Protein AF-Q309B1-2-F1 (afdb_monomer_lite)

Sequence (140 aa):
MQFGELLAAVRKAQANVMLFLEEKEQAALSQANGIKAHLEYRSAEMEKSKQELETMAAISNTVQFLEMCMTSRSTRTQHTSISGCRRRTARSPTPRPGSIPTRTSPAGSCTGGRCCPSRVCTCTGTILRWRSSGQAPMLA

Structure (mmCIF, N/CA/C/O backbone):
data_AF-Q309B1-2-F1
#
_entry.id   AF-Q309B1-2-F1
#
loop_
_atom_site.group_PDB
_atom_site.id
_atom_site.type_symbol
_atom_site.label_atom_id
_atom_site.label_alt_id
_atom_site.label_comp_id
_atom_site.label_asym_id
_atom_site.label_entity_id
_atom_site.label_seq_id
_atom_site.pdbx_PDB_ins_code
_atom_site.Cartn_x
_atom_site.Cartn_y
_atom_site.Cartn_z
_atom_site.occupancy
_atom_site.B_iso_or_equiv
_atom_site.auth_seq_id
_atom_site.auth_comp_id
_atom_site.auth_asym_id
_atom_site.auth_atom_id
_atom_site.pdbx_PDB_model_num
ATOM 1 N N . MET A 1 1 ? -34.465 -0.370 41.092 1.00 64.19 1 MET A N 1
ATOM 2 C CA . MET A 1 1 ? -33.046 -0.150 40.723 1.00 64.19 1 MET A CA 1
ATOM 3 C C . MET A 1 1 ? -32.793 -0.023 39.205 1.00 64.19 1 MET A C 1
ATOM 5 O O . MET A 1 1 ? -31.644 -0.002 38.796 1.00 64.19 1 MET A O 1
ATOM 9 N N . GLN A 1 2 ? -33.811 0.159 38.351 1.00 85.62 2 GLN A N 1
ATOM 10 C CA . GLN A 1 2 ? -33.655 0.054 36.883 1.00 85.62 2 GLN A CA 1
ATOM 11 C C . GLN A 1 2 ? -32.860 1.191 36.210 1.00 85.62 2 GLN A C 1
ATOM 13 O O . GLN A 1 2 ? -32.199 0.967 35.201 1.00 85.62 2 GLN A O 1
ATOM 18 N N . PHE A 1 3 ? -32.876 2.413 36.755 1.00 92.94 3 PHE A N 1
ATOM 19 C CA . PHE A 1 3 ? -32.168 3.542 36.133 1.00 92.94 3 PHE A CA 1
ATOM 20 C C . PHE A 1 3 ? -30.643 3.342 36.091 1.00 92.94 3 PHE A C 1
ATOM 22 O O . PHE A 1 3 ? -29.994 3.749 35.131 1.00 92.94 3 PHE A O 1
ATOM 29 N N . GLY A 1 4 ? -30.071 2.671 37.101 1.00 94.25 4 GLY A N 1
ATOM 30 C CA . GLY A 1 4 ? -28.638 2.363 37.137 1.00 94.25 4 GLY A CA 1
ATOM 31 C C . GLY A 1 4 ? -28.212 1.417 36.012 1.00 94.25 4 GLY A C 1
ATOM 32 O O . GLY A 1 4 ? -27.199 1.657 35.358 1.00 94.25 4 GLY A O 1
ATOM 33 N N . GLU A 1 5 ? -29.020 0.391 35.735 1.00 93.81 5 GLU A N 1
ATOM 34 C CA . GLU A 1 5 ? -28.799 -0.553 34.632 1.00 93.81 5 GLU A CA 1
ATOM 35 C C . GLU A 1 5 ? -28.921 0.138 33.271 1.00 93.81 5 GLU A C 1
ATOM 37 O O . GLU A 1 5 ? -28.067 -0.051 32.404 1.00 93.81 5 GLU A O 1
ATOM 42 N N . LEU A 1 6 ? -29.933 0.998 33.103 1.00 95.25 6 LEU A N 1
ATOM 43 C CA . LEU A 1 6 ? -30.108 1.791 31.887 1.00 95.25 6 LEU A CA 1
ATOM 44 C C . LEU A 1 6 ? -28.906 2.712 31.642 1.00 95.25 6 LEU A C 1
ATOM 46 O O . LEU A 1 6 ? -28.369 2.742 30.536 1.00 95.25 6 LEU A O 1
ATOM 50 N N . LEU A 1 7 ? -28.441 3.427 32.670 1.00 96.38 7 LEU A N 1
ATOM 51 C CA . LEU A 1 7 ? -27.279 4.309 32.560 1.00 96.38 7 LEU A CA 1
ATOM 52 C C . LEU A 1 7 ? -26.004 3.527 32.205 1.00 96.38 7 LEU A C 1
ATOM 54 O O . LEU A 1 7 ? -25.216 3.977 31.370 1.00 96.38 7 LEU A O 1
ATOM 58 N N . ALA A 1 8 ? -25.811 2.344 32.796 1.00 96.31 8 ALA A N 1
ATOM 59 C CA . ALA A 1 8 ? -24.701 1.458 32.457 1.00 96.31 8 ALA A CA 1
ATOM 60 C C . ALA A 1 8 ? -24.786 0.964 31.002 1.00 96.31 8 ALA A C 1
ATOM 62 O O . ALA A 1 8 ? -23.778 0.973 30.291 1.00 96.31 8 ALA A O 1
ATOM 6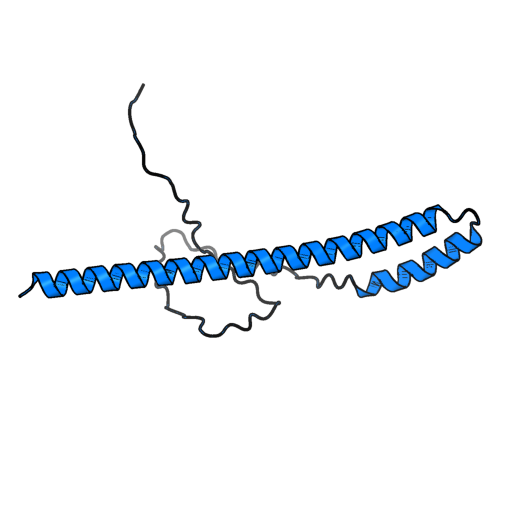3 N N . ALA A 1 9 ? -25.981 0.597 30.530 1.00 96.88 9 ALA A N 1
ATOM 64 C CA . ALA A 1 9 ? -26.210 0.177 29.150 1.00 96.88 9 ALA A CA 1
ATOM 65 C C . ALA A 1 9 ? -25.943 1.310 28.146 1.00 96.88 9 ALA A C 1
ATOM 67 O O . ALA A 1 9 ? -25.287 1.075 27.132 1.00 96.88 9 ALA A O 1
ATOM 68 N N . VAL A 1 10 ? -26.371 2.542 28.446 1.00 97.62 10 VAL A N 1
ATOM 69 C CA . VAL A 1 10 ? -26.099 3.725 27.610 1.00 97.62 10 VAL A CA 1
ATOM 70 C C . VAL A 1 10 ? -24.600 4.016 27.542 1.00 97.62 10 VAL A C 1
ATOM 72 O O . VAL A 1 10 ? -24.072 4.196 26.448 1.00 97.62 10 VAL A O 1
ATOM 75 N N . ARG A 1 11 ? -23.887 3.989 28.676 1.00 97.94 11 ARG A N 1
ATOM 76 C CA . ARG A 1 11 ? -22.423 4.177 28.700 1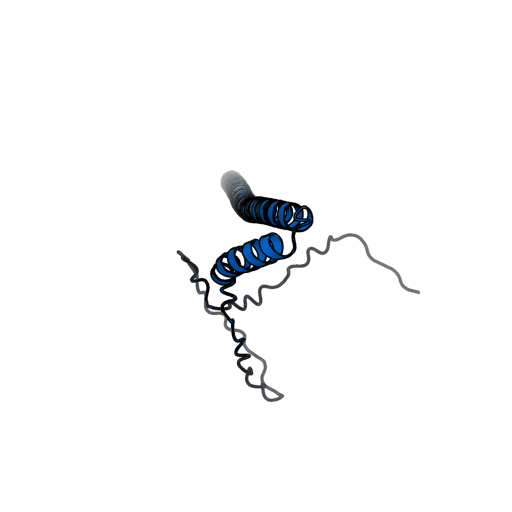.00 97.94 11 ARG A CA 1
ATOM 77 C C . ARG A 1 11 ? -21.695 3.099 27.901 1.00 97.94 11 ARG A C 1
ATOM 79 O O . ARG A 1 11 ? -20.777 3.410 27.147 1.00 97.94 11 ARG A O 1
ATOM 86 N N . LYS A 1 12 ? -22.129 1.841 28.020 1.00 97.94 12 LYS A N 1
ATOM 87 C CA . LYS A 1 12 ? -21.589 0.730 27.226 1.00 97.94 12 LYS A CA 1
ATOM 88 C C . LYS A 1 12 ? -21.858 0.925 25.732 1.00 97.94 12 LYS A C 1
ATOM 90 O O . LYS A 1 12 ? -20.954 0.737 24.926 1.00 97.94 12 LYS A O 1
ATOM 95 N N . ALA A 1 13 ? -23.072 1.324 25.356 1.00 98.12 13 ALA A N 1
ATOM 96 C CA . ALA A 1 13 ? -23.418 1.605 23.965 1.00 98.12 13 ALA A CA 1
ATOM 97 C C . ALA A 1 13 ? -22.587 2.768 23.398 1.00 98.12 13 ALA A C 1
ATOM 99 O O . ALA A 1 13 ? -22.066 2.657 22.292 1.00 98.12 13 ALA A O 1
ATOM 100 N N . GLN A 1 14 ? -22.400 3.839 24.174 1.00 98.19 14 GLN A N 1
ATOM 101 C CA . GLN A 1 14 ? -21.551 4.971 23.804 1.00 98.19 14 GLN A CA 1
ATOM 102 C C . GLN A 1 14 ? -20.097 4.536 23.574 1.00 98.19 14 GLN A C 1
ATOM 104 O O . GLN A 1 14 ? -19.522 4.874 22.542 1.00 98.19 14 GLN A O 1
ATOM 109 N N . ALA A 1 15 ? -19.526 3.749 24.492 1.00 98.38 15 ALA A N 1
ATOM 110 C CA . ALA A 1 15 ? -18.173 3.213 24.347 1.00 98.38 15 ALA A CA 1
ATOM 111 C C . ALA A 1 15 ? -18.034 2.339 23.089 1.00 98.38 15 ALA A C 1
ATOM 113 O O . ALA A 1 15 ? -17.077 2.490 22.337 1.00 98.38 15 ALA A O 1
ATOM 114 N N . ASN A 1 16 ? -19.021 1.483 22.808 1.00 98.19 16 ASN A N 1
ATOM 115 C CA . ASN A 1 16 ? -19.021 0.641 21.609 1.00 98.19 16 ASN A CA 1
ATOM 116 C C . ASN A 1 16 ? -19.081 1.462 20.310 1.00 98.19 16 ASN A C 1
ATOM 118 O O . ASN A 1 16 ? -18.418 1.113 19.337 1.00 98.19 16 ASN A O 1
ATOM 122 N N . VAL A 1 17 ? -19.876 2.538 20.277 1.00 98.19 17 VAL A N 1
ATOM 123 C CA . VAL A 1 17 ? -19.952 3.434 19.110 1.00 98.19 17 VAL A CA 1
ATOM 124 C C . VAL A 1 17 ? -18.625 4.155 18.899 1.00 98.19 17 VAL A C 1
ATOM 126 O O . VAL A 1 17 ? -18.164 4.240 17.765 1.00 98.19 17 VAL A O 1
ATOM 129 N N . MET A 1 18 ? -18.002 4.636 19.975 1.00 98.19 18 MET A N 1
ATOM 130 C CA . MET A 1 18 ? -16.709 5.313 19.905 1.00 98.19 18 MET A CA 1
ATOM 131 C C . MET A 1 18 ? -15.622 4.381 19.357 1.00 98.19 18 MET A C 1
ATOM 133 O O . MET A 1 18 ? -14.987 4.726 18.366 1.00 98.19 18 MET A O 1
ATOM 137 N N . LEU A 1 19 ? -15.518 3.159 19.890 1.00 98.19 19 LEU A N 1
ATOM 138 C CA . LEU A 1 19 ? -14.590 2.141 19.381 1.00 98.19 19 LEU A CA 1
ATOM 139 C C . LEU A 1 19 ? -14.847 1.802 17.905 1.00 98.19 19 LEU A C 1
ATOM 141 O O . LEU A 1 19 ? -13.912 1.727 17.114 1.00 98.19 19 LEU A O 1
ATOM 145 N N . PHE A 1 20 ? -16.112 1.647 17.498 1.00 98.25 20 PHE A N 1
ATOM 146 C CA . PHE A 1 20 ? -16.448 1.393 16.094 1.00 98.25 20 PHE A CA 1
ATOM 147 C C . PHE A 1 20 ? -15.990 2.534 15.175 1.00 98.25 20 PHE A C 1
ATOM 149 O O . PHE A 1 20 ? -15.495 2.277 14.078 1.00 98.25 20 PHE A O 1
ATOM 156 N N . LEU A 1 21 ? -16.165 3.791 15.591 1.00 98.38 21 LEU A N 1
ATOM 157 C CA . LEU A 1 21 ? -15.734 4.944 14.802 1.00 98.38 21 LEU A CA 1
ATOM 158 C C . LEU A 1 21 ? -14.207 5.022 14.705 1.00 98.38 21 LEU A C 1
ATOM 160 O O . LEU A 1 21 ? -13.704 5.220 13.601 1.00 98.38 21 LEU A O 1
ATOM 164 N N . GLU A 1 22 ? -13.489 4.782 15.803 1.00 98.31 22 GLU A N 1
ATOM 165 C CA . GLU A 1 22 ? -12.020 4.725 15.829 1.00 98.31 22 GLU A CA 1
ATOM 166 C C . GLU A 1 22 ? -11.480 3.630 14.893 1.00 98.31 22 GLU A C 1
ATOM 168 O O . GLU A 1 22 ? -10.577 3.873 14.091 1.00 98.31 22 GLU A O 1
ATOM 173 N N . GLU A 1 23 ? -12.079 2.434 14.905 1.00 98.06 23 GLU A N 1
ATOM 174 C CA . GLU A 1 23 ? -11.712 1.350 13.985 1.00 98.06 23 GLU A CA 1
ATOM 175 C C . GLU A 1 23 ? -11.943 1.732 12.514 1.00 98.06 23 GLU A C 1
ATOM 177 O O . GLU A 1 23 ? -11.135 1.402 11.637 1.00 98.06 23 GLU A O 1
ATOM 182 N N . LYS A 1 24 ? -13.051 2.425 12.217 1.00 97.94 24 LYS A N 1
ATOM 183 C CA . LYS A 1 24 ? -13.365 2.884 10.856 1.00 97.94 24 LYS A CA 1
ATOM 184 C C . LYS A 1 24 ? -12.434 3.993 10.394 1.00 97.94 24 LYS A C 1
ATOM 186 O O . LYS A 1 24 ? -11.998 3.953 9.242 1.00 97.94 24 LYS A O 1
ATOM 191 N N . GLU A 1 25 ? -12.119 4.938 11.268 1.00 98.06 25 GLU A N 1
ATOM 192 C CA . GLU A 1 25 ? -11.141 5.988 11.005 1.00 98.06 25 GLU A CA 1
ATOM 193 C C . GLU A 1 25 ? -9.769 5.378 10.722 1.00 98.06 25 GLU A C 1
ATOM 195 O O . GLU A 1 25 ? -9.179 5.651 9.676 1.00 98.06 25 GLU A O 1
ATOM 200 N N . GLN A 1 26 ? -9.304 4.465 11.574 1.00 98.44 26 GLN A N 1
ATOM 201 C CA . GLN A 1 26 ? -8.005 3.823 11.406 1.00 98.44 26 GLN A CA 1
ATOM 202 C C . GLN A 1 26 ? -7.920 3.016 10.103 1.00 98.44 26 GLN A C 1
ATOM 204 O O . GLN A 1 26 ? -6.902 3.059 9.405 1.00 98.44 26 GLN A O 1
ATOM 209 N N . ALA A 1 27 ? -8.992 2.312 9.728 1.00 97.81 27 ALA A N 1
ATOM 210 C CA . ALA A 1 27 ? -9.063 1.610 8.449 1.00 97.81 27 ALA A CA 1
ATOM 211 C C . ALA A 1 27 ? -9.007 2.580 7.254 1.00 97.81 27 ALA A C 1
ATOM 213 O O . ALA A 1 27 ? -8.286 2.319 6.286 1.00 97.81 27 ALA A O 1
ATOM 214 N N . ALA A 1 28 ? -9.723 3.707 7.325 1.00 97.62 28 ALA A N 1
ATOM 215 C CA . ALA A 1 28 ? -9.710 4.733 6.284 1.00 97.62 28 ALA A CA 1
ATOM 216 C C . ALA A 1 28 ? -8.334 5.410 6.160 1.00 97.62 28 ALA A C 1
ATOM 218 O O . ALA A 1 28 ? -7.829 5.570 5.047 1.00 97.62 28 ALA A O 1
ATOM 219 N N . LEU A 1 29 ? -7.688 5.735 7.283 1.00 98.62 29 LEU A N 1
ATOM 220 C CA . LEU A 1 29 ? -6.332 6.288 7.320 1.00 98.62 29 LEU A CA 1
ATOM 221 C C . LEU A 1 29 ? -5.309 5.308 6.745 1.00 98.62 29 LEU A C 1
ATOM 223 O O . LEU A 1 29 ? -4.474 5.691 5.926 1.00 98.62 29 LEU A O 1
ATOM 227 N N . SER A 1 30 ? -5.391 4.029 7.118 1.00 98.00 30 SER A N 1
ATOM 228 C CA . SER A 1 30 ? -4.520 2.985 6.571 1.00 98.00 30 SER A CA 1
ATOM 229 C C . SER A 1 30 ? -4.677 2.861 5.052 1.00 98.00 30 SER A C 1
ATOM 231 O O . SER A 1 30 ? -3.680 2.826 4.326 1.00 98.00 30 SER A O 1
ATOM 233 N N . GLN A 1 31 ? -5.917 2.883 4.554 1.00 97.88 31 GLN A N 1
ATOM 234 C CA . GLN A 1 31 ? -6.196 2.862 3.120 1.00 97.88 31 GLN A CA 1
ATOM 235 C C . GLN A 1 31 ? -5.629 4.100 2.410 1.00 97.88 31 GLN A C 1
ATOM 237 O O . GLN A 1 31 ? -4.966 3.963 1.379 1.00 97.88 31 GLN A O 1
ATOM 242 N N . ALA A 1 32 ? -5.853 5.295 2.963 1.00 98.31 32 ALA A N 1
ATOM 243 C CA . ALA A 1 32 ? -5.345 6.548 2.411 1.00 98.31 32 ALA A CA 1
ATOM 244 C C . ALA A 1 32 ? -3.809 6.567 2.361 1.00 98.31 32 ALA A C 1
ATOM 246 O O . ALA A 1 32 ? -3.235 6.929 1.333 1.00 98.31 32 ALA A O 1
ATOM 247 N N . ASN A 1 33 ? -3.142 6.097 3.418 1.00 98.31 33 ASN A N 1
ATOM 248 C CA . ASN A 1 33 ? -1.685 5.978 3.470 1.00 98.31 33 ASN A CA 1
ATOM 249 C C . ASN A 1 33 ? -1.148 4.987 2.429 1.00 98.31 33 ASN A C 1
ATOM 251 O O . ASN A 1 33 ? -0.148 5.275 1.774 1.00 98.31 33 ASN A O 1
ATOM 255 N N . GLY A 1 34 ? -1.828 3.856 2.219 1.00 97.31 34 GLY A N 1
ATOM 256 C CA . GLY A 1 34 ? -1.467 2.902 1.166 1.00 97.31 34 GLY A CA 1
ATOM 257 C C . GLY A 1 34 ? -1.576 3.500 -0.242 1.00 97.31 34 GLY A C 1
ATOM 258 O O . GLY A 1 34 ? -0.676 3.316 -1.063 1.00 97.31 34 GLY A O 1
ATOM 259 N N . ILE A 1 35 ? -2.643 4.263 -0.514 1.00 97.81 35 ILE A N 1
ATOM 260 C CA . ILE A 1 35 ? -2.813 4.982 -1.788 1.00 97.81 35 ILE A CA 1
ATOM 261 C C . ILE A 1 35 ? -1.721 6.044 -1.951 1.00 97.81 35 ILE A C 1
ATOM 263 O O . ILE A 1 35 ? -1.090 6.105 -3.005 1.00 97.81 35 ILE A O 1
ATOM 267 N N . LYS A 1 36 ? -1.462 6.842 -0.908 1.00 98.31 36 LYS A N 1
ATOM 268 C CA . LYS A 1 36 ? -0.416 7.870 -0.904 1.00 98.31 36 LYS A CA 1
ATOM 269 C C . LYS A 1 36 ? 0.954 7.270 -1.229 1.00 98.31 36 LYS A C 1
ATOM 271 O O . LYS A 1 36 ? 1.587 7.724 -2.175 1.00 98.31 36 LYS A O 1
ATOM 276 N N . ALA A 1 37 ? 1.357 6.209 -0.531 1.00 97.88 37 ALA A N 1
ATOM 277 C CA . ALA A 1 37 ? 2.634 5.537 -0.770 1.00 97.88 37 ALA A CA 1
ATOM 278 C C . ALA A 1 37 ? 2.749 4.995 -2.208 1.00 97.88 37 ALA A C 1
ATOM 280 O O . ALA A 1 37 ? 3.803 5.100 -2.835 1.00 97.88 37 ALA A O 1
ATOM 281 N N . HIS A 1 38 ? 1.657 4.456 -2.771 1.00 97.44 38 HIS A N 1
ATOM 282 C CA . HIS A 1 38 ? 1.643 4.022 -4.170 1.00 97.44 38 HIS A CA 1
ATOM 283 C C . HIS A 1 38 ? 1.842 5.191 -5.143 1.00 97.44 38 HIS A C 1
ATOM 285 O O . HIS A 1 38 ? 2.577 5.051 -6.121 1.00 97.44 38 HIS A O 1
ATOM 291 N N . LEU A 1 39 ? 1.199 6.334 -4.888 1.00 98.19 39 LEU A N 1
ATOM 292 C CA . LEU A 1 39 ? 1.334 7.532 -5.717 1.00 98.19 39 LEU A CA 1
ATOM 293 C C . LEU A 1 39 ? 2.731 8.150 -5.610 1.00 98.19 39 LEU A C 1
ATOM 295 O O . LEU A 1 39 ? 3.292 8.522 -6.636 1.00 98.19 39 LEU A O 1
ATOM 299 N N . GLU A 1 40 ? 3.320 8.199 -4.416 1.00 98.00 40 GLU A N 1
ATOM 300 C CA . GLU A 1 40 ? 4.698 8.662 -4.206 1.00 98.00 40 GLU A CA 1
ATOM 301 C C . GLU A 1 40 ? 5.700 7.785 -4.970 1.00 98.00 40 GLU A C 1
ATOM 303 O O . GLU A 1 40 ? 6.521 8.303 -5.728 1.00 98.00 40 GLU A O 1
ATOM 308 N N . TYR A 1 41 ? 5.569 6.457 -4.870 1.00 96.94 41 TYR A N 1
ATOM 309 C CA . TYR A 1 41 ? 6.379 5.515 -5.650 1.00 96.94 41 TYR A CA 1
ATOM 310 C 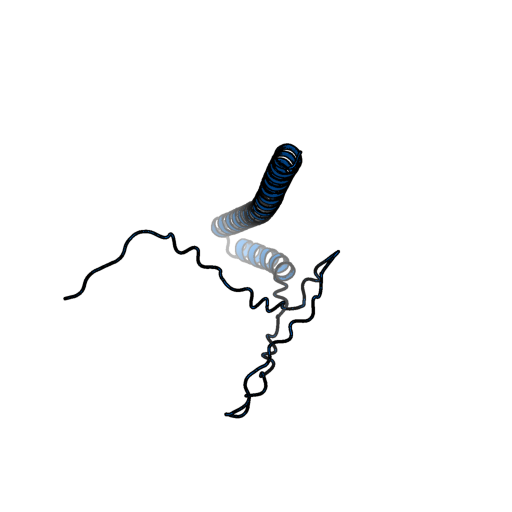C . TYR A 1 41 ? 6.210 5.722 -7.162 1.00 96.94 41 TYR A C 1
ATOM 312 O O . TYR A 1 41 ? 7.191 5.833 -7.898 1.00 96.94 41 TYR A O 1
ATOM 320 N N . ARG A 1 42 ? 4.962 5.820 -7.641 1.00 96.81 42 ARG A N 1
ATOM 321 C CA . ARG A 1 42 ? 4.668 6.065 -9.062 1.00 96.81 42 ARG A CA 1
ATOM 322 C C . ARG A 1 42 ? 5.223 7.403 -9.548 1.00 96.81 42 ARG A C 1
ATOM 324 O O . ARG A 1 42 ? 5.674 7.475 -10.687 1.00 96.81 42 ARG A O 1
ATOM 331 N N . SER A 1 43 ? 5.193 8.434 -8.708 1.00 96.25 43 SER A N 1
ATOM 332 C CA . SER A 1 43 ? 5.750 9.751 -9.015 1.00 96.25 43 SER A CA 1
ATOM 333 C C . SER A 1 43 ? 7.271 9.695 -9.140 1.00 96.25 43 SER A C 1
ATOM 335 O O . SER A 1 43 ? 7.814 10.263 -10.082 1.00 96.25 43 SER A O 1
ATOM 337 N N . ALA A 1 44 ? 7.957 8.981 -8.245 1.00 97.12 44 ALA A N 1
ATOM 338 C CA . ALA A 1 44 ? 9.406 8.796 -8.322 1.00 97.12 44 ALA A CA 1
ATOM 339 C C . ALA A 1 44 ? 9.821 8.030 -9.593 1.00 97.12 44 ALA A C 1
ATOM 341 O O . ALA A 1 44 ? 10.737 8.449 -10.298 1.00 97.12 44 ALA A O 1
ATOM 342 N N . GLU A 1 45 ? 9.100 6.958 -9.939 1.00 95.12 45 GLU A N 1
ATOM 343 C CA . GLU A 1 45 ? 9.327 6.205 -11.184 1.00 95.12 45 GLU A CA 1
ATOM 344 C C . GLU A 1 45 ? 9.086 7.062 -12.438 1.00 95.12 45 GLU A C 1
ATOM 346 O O . GLU A 1 45 ? 9.797 6.941 -13.441 1.00 95.12 45 GLU A O 1
ATOM 351 N N . MET A 1 46 ? 8.084 7.945 -12.389 1.00 95.25 46 MET A N 1
ATOM 352 C CA . MET A 1 46 ? 7.794 8.878 -13.474 1.00 95.25 46 MET A CA 1
ATOM 353 C C . MET A 1 46 ? 8.889 9.935 -13.620 1.00 95.25 46 MET A C 1
ATOM 355 O O . MET A 1 46 ? 9.312 10.195 -14.744 1.00 95.25 46 MET A O 1
ATOM 359 N N . GLU A 1 47 ? 9.383 10.502 -12.517 1.00 96.94 47 GLU A N 1
ATOM 360 C CA . GLU A 1 47 ? 10.475 11.481 -12.555 1.00 96.94 47 GLU A CA 1
ATOM 361 C C . GLU A 1 47 ? 11.768 10.847 -13.079 1.00 96.94 47 GLU A C 1
ATOM 363 O O . GLU A 1 47 ? 12.438 11.431 -13.928 1.00 96.94 47 GLU A O 1
ATOM 368 N N . LYS A 1 48 ? 12.069 9.607 -12.678 1.00 94.81 48 LYS A N 1
ATOM 369 C CA . LYS A 1 48 ? 13.183 8.842 -13.251 1.00 94.81 48 LYS A CA 1
ATOM 370 C C . LYS A 1 48 ? 13.022 8.656 -14.763 1.00 94.81 48 LYS A C 1
ATOM 372 O O . LYS A 1 48 ? 13.942 8.940 -15.522 1.00 94.81 48 LYS A O 1
ATOM 377 N N . SER A 1 49 ? 11.835 8.238 -15.211 1.00 91.06 49 SER A N 1
ATOM 378 C CA . SER A 1 49 ? 11.545 8.076 -16.645 1.00 91.06 49 SER A CA 1
ATOM 379 C C . SER A 1 49 ? 11.677 9.397 -17.411 1.00 91.06 49 SER A C 1
ATOM 381 O O . SER A 1 49 ? 12.140 9.415 -18.547 1.00 91.06 49 SER A O 1
ATOM 383 N N . LYS A 1 50 ? 11.267 10.512 -16.801 1.00 94.38 50 LYS A N 1
ATOM 384 C CA . LYS A 1 50 ? 11.409 11.852 -17.374 1.00 94.38 50 LYS A CA 1
ATOM 385 C C . LYS A 1 50 ? 12.884 12.235 -17.528 1.00 94.38 50 LYS A C 1
ATOM 387 O O . LYS A 1 50 ? 13.263 12.652 -18.615 1.00 94.38 50 LYS A O 1
ATOM 392 N N . GLN A 1 51 ? 13.714 12.022 -16.506 1.00 94.69 51 GLN A N 1
ATOM 393 C CA . GLN A 1 51 ? 15.161 12.279 -16.577 1.00 94.69 51 GLN A CA 1
ATOM 394 C C . GLN A 1 51 ? 15.852 11.431 -17.655 1.00 94.69 51 GLN A C 1
ATOM 396 O O . GLN A 1 51 ? 16.712 11.929 -18.384 1.00 94.69 51 GLN A O 1
ATOM 401 N N . GLU A 1 52 ? 15.459 10.162 -17.803 1.00 89.69 52 GLU A N 1
ATOM 402 C CA . GLU A 1 52 ? 15.941 9.298 -18.888 1.00 89.69 52 GLU A CA 1
ATOM 403 C C . GLU A 1 52 ? 15.571 9.876 -20.266 1.00 89.69 52 GLU A C 1
ATOM 405 O O . GLU A 1 52 ? 16.423 9.951 -21.152 1.00 89.69 52 GLU A O 1
ATOM 410 N N . LEU A 1 53 ? 14.331 10.351 -20.441 1.00 90.81 53 LEU A N 1
ATOM 411 C CA . LEU A 1 53 ? 13.876 10.979 -21.687 1.00 90.81 53 LEU A CA 1
ATOM 412 C C . LEU A 1 53 ? 14.573 12.316 -21.976 1.00 90.81 53 LEU A C 1
ATOM 414 O O . LEU A 1 53 ? 14.924 12.573 -23.124 1.00 90.81 53 LEU A O 1
ATOM 418 N N . GLU A 1 54 ? 14.795 13.153 -20.964 1.00 93.44 54 GLU A N 1
ATOM 419 C CA . GLU A 1 54 ? 15.548 14.408 -21.096 1.00 93.44 54 GLU A CA 1
ATOM 420 C C . GLU A 1 54 ? 17.002 14.136 -21.494 1.00 93.44 54 GLU A C 1
ATOM 422 O O . GLU A 1 54 ? 17.529 14.781 -22.402 1.00 93.44 54 GLU A O 1
ATOM 427 N N . THR A 1 55 ? 17.620 13.118 -20.888 1.00 90.56 55 THR A N 1
ATOM 428 C CA . THR A 1 55 ? 18.965 12.662 -21.258 1.00 90.56 55 THR A CA 1
ATOM 429 C C . THR A 1 55 ? 18.995 12.202 -22.710 1.00 90.56 55 THR A C 1
ATOM 431 O O . THR A 1 55 ? 19.881 12.609 -23.453 1.00 90.56 55 THR A O 1
ATOM 434 N N . MET A 1 56 ? 18.009 11.413 -23.148 1.00 87.88 56 MET A N 1
ATOM 435 C CA . MET A 1 56 ? 17.898 10.982 -24.544 1.00 87.88 56 MET A CA 1
ATOM 436 C C . MET A 1 56 ? 17.699 12.155 -25.510 1.00 87.88 56 MET A C 1
ATOM 438 O O . MET A 1 56 ? 18.291 12.159 -26.587 1.00 87.88 56 MET A O 1
ATOM 442 N N . ALA A 1 57 ? 16.890 13.148 -25.136 1.00 88.06 57 ALA A N 1
ATOM 443 C CA . ALA A 1 57 ? 16.628 14.331 -25.953 1.00 88.06 57 ALA A CA 1
ATOM 444 C C . ALA A 1 57 ? 17.856 15.250 -26.087 1.00 88.06 57 ALA A C 1
ATOM 446 O O . ALA A 1 57 ? 17.990 15.942 -27.094 1.00 88.06 57 ALA A O 1
ATOM 447 N N . ALA A 1 58 ? 18.760 15.240 -25.104 1.00 92.00 58 ALA A N 1
ATOM 448 C CA . ALA A 1 58 ? 20.015 15.989 -25.149 1.00 92.00 58 ALA A CA 1
ATOM 449 C C . ALA A 1 58 ? 21.078 15.353 -26.070 1.00 92.00 58 ALA A C 1
ATOM 451 O O . ALA A 1 58 ? 22.078 16.001 -26.389 1.00 92.00 58 ALA A O 1
ATOM 452 N N . ILE A 1 59 ? 20.890 14.102 -26.511 1.00 90.62 59 ILE A N 1
ATOM 453 C CA . ILE A 1 59 ? 21.840 13.420 -27.396 1.00 90.62 59 ILE A CA 1
ATOM 454 C C . ILE A 1 59 ? 21.698 13.967 -28.823 1.00 90.62 59 ILE A C 1
ATOM 456 O O . ILE A 1 59 ? 20.748 13.657 -29.537 1.00 90.62 59 ILE A O 1
ATOM 460 N N . SER A 1 60 ? 22.688 14.744 -29.267 1.00 87.50 60 SER A N 1
ATOM 461 C CA . SER A 1 60 ? 22.750 15.281 -30.635 1.00 87.50 60 SER A CA 1
ATOM 462 C C . SER A 1 60 ? 23.267 14.269 -31.664 1.00 87.50 60 SER A C 1
ATOM 464 O O . SER A 1 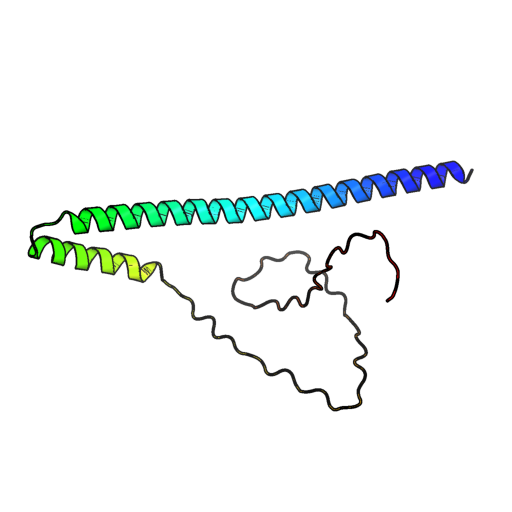60 ? 22.928 14.348 -32.844 1.00 87.50 60 SER A O 1
ATOM 466 N N . ASN A 1 61 ? 24.087 13.306 -31.232 1.00 91.12 61 ASN A N 1
ATOM 467 C CA . ASN A 1 61 ? 24.651 12.282 -32.104 1.00 91.12 61 ASN A CA 1
ATOM 468 C C . ASN A 1 61 ? 23.653 11.135 -32.308 1.00 91.12 61 ASN A C 1
ATOM 470 O O . ASN A 1 61 ? 23.362 10.370 -31.390 1.00 91.12 61 ASN A O 1
ATOM 474 N N . THR A 1 62 ? 23.187 10.964 -33.544 1.00 88.19 62 THR A N 1
ATOM 475 C CA . THR A 1 62 ? 22.203 9.937 -33.908 1.00 88.19 62 THR A CA 1
ATOM 476 C C . THR A 1 62 ? 22.637 8.514 -33.535 1.00 88.19 62 THR A C 1
ATOM 478 O O . THR A 1 62 ? 21.795 7.718 -33.131 1.00 88.19 62 THR A O 1
ATOM 481 N N . VAL A 1 63 ? 23.931 8.180 -33.612 1.00 87.62 63 VAL A N 1
ATOM 482 C CA . VAL A 1 63 ? 24.431 6.835 -33.265 1.00 87.62 63 VAL A CA 1
ATOM 483 C C . VAL A 1 63 ? 24.310 6.581 -31.761 1.00 87.62 63 VAL A C 1
ATOM 485 O O . VAL A 1 63 ? 23.780 5.550 -31.354 1.00 87.62 63 VAL A O 1
ATOM 488 N N . GLN A 1 64 ? 24.716 7.553 -30.938 1.00 85.75 64 GLN A N 1
ATOM 489 C CA . GLN A 1 64 ? 24.579 7.476 -29.477 1.00 85.75 64 GLN A CA 1
ATOM 490 C C . GLN A 1 64 ? 23.107 7.434 -29.051 1.00 85.75 64 GLN A C 1
ATOM 492 O O . GLN A 1 64 ? 22.736 6.706 -28.131 1.00 85.75 64 GLN A O 1
ATOM 497 N N . PHE A 1 65 ? 22.248 8.180 -29.750 1.00 87.31 65 PHE A N 1
ATOM 498 C CA . PHE A 1 65 ? 20.812 8.167 -29.501 1.00 87.31 65 PHE A CA 1
ATOM 499 C C . PHE A 1 65 ? 20.220 6.776 -29.756 1.00 87.31 65 PHE A C 1
ATOM 501 O O . PHE A 1 65 ? 19.446 6.280 -28.937 1.00 87.31 65 PHE A O 1
ATOM 508 N N . LEU A 1 66 ? 20.603 6.123 -30.859 1.00 88.50 66 LEU A N 1
ATOM 509 C CA . LEU A 1 66 ? 20.147 4.770 -31.182 1.00 88.50 66 LEU A CA 1
ATOM 510 C C . LEU A 1 66 ? 20.604 3.752 -30.133 1.00 88.50 66 LEU A C 1
ATOM 512 O O . LEU A 1 66 ? 19.787 2.948 -29.684 1.00 88.50 66 LEU A O 1
ATOM 516 N N . GLU A 1 67 ? 21.862 3.819 -29.698 1.00 86.50 67 GLU A N 1
ATOM 517 C CA . GLU A 1 67 ? 22.401 2.949 -28.647 1.00 86.50 67 GLU A CA 1
ATOM 518 C C . GLU A 1 67 ? 21.611 3.093 -27.333 1.00 86.50 67 GLU A C 1
ATOM 520 O O . GLU A 1 67 ? 21.128 2.099 -26.782 1.00 86.50 67 GLU A O 1
ATOM 525 N N . MET A 1 68 ? 21.365 4.330 -26.890 1.00 80.94 68 MET A N 1
ATOM 526 C CA . MET A 1 68 ? 20.576 4.624 -25.687 1.00 80.94 68 MET A CA 1
ATOM 527 C C . MET A 1 68 ? 19.095 4.213 -25.823 1.00 80.94 68 MET A C 1
ATOM 529 O O . MET A 1 68 ? 18.467 3.732 -24.874 1.00 80.94 68 MET A O 1
ATOM 533 N N . CYS A 1 69 ? 18.507 4.354 -27.014 1.00 81.06 69 CYS A N 1
ATOM 534 C CA . CYS A 1 69 ? 17.151 3.874 -27.291 1.00 81.06 69 CYS A CA 1
ATOM 535 C C . CYS A 1 69 ? 17.039 2.347 -27.169 1.00 81.06 69 CYS A C 1
ATOM 537 O O . CYS A 1 69 ? 16.022 1.838 -26.692 1.00 81.06 69 CYS A O 1
ATOM 539 N N . MET A 1 70 ? 18.054 1.596 -27.612 1.00 80.00 70 MET A N 1
ATOM 540 C CA . MET A 1 70 ? 18.024 0.132 -27.537 1.00 80.00 70 MET A CA 1
ATOM 541 C C . MET A 1 70 ? 18.141 -0.366 -26.092 1.00 80.00 70 MET A C 1
ATOM 543 O O . MET A 1 70 ? 17.426 -1.296 -25.707 1.00 80.00 70 MET A O 1
ATOM 547 N N . THR A 1 71 ? 18.980 0.271 -25.272 1.00 76.38 71 THR A N 1
ATOM 548 C CA . THR A 1 71 ? 19.175 -0.112 -23.863 1.00 76.38 71 THR A CA 1
ATOM 549 C C . THR A 1 71 ? 17.956 0.219 -22.997 1.00 76.38 71 THR A C 1
ATOM 551 O O . THR A 1 71 ? 17.483 -0.642 -22.250 1.00 76.38 71 THR A O 1
ATOM 554 N N . SER A 1 72 ? 17.373 1.412 -23.155 1.00 72.06 72 SER A N 1
ATOM 555 C CA . SER A 1 72 ? 16.175 1.856 -22.412 1.00 72.06 72 SER A CA 1
ATOM 556 C C . SER A 1 72 ? 14.910 1.048 -22.732 1.00 72.06 72 SER A C 1
ATOM 558 O O . SER A 1 72 ? 14.018 0.894 -21.894 1.00 72.06 72 SER A O 1
ATOM 560 N N . ARG A 1 73 ? 14.811 0.467 -23.933 1.00 65.62 73 ARG A N 1
ATOM 561 C CA . ARG A 1 73 ? 13.664 -0.377 -24.303 1.00 65.62 73 ARG A CA 1
ATOM 562 C C . ARG A 1 73 ? 13.697 -1.750 -23.625 1.00 65.62 73 ARG A C 1
ATOM 564 O O . ARG A 1 73 ? 12.633 -2.292 -23.330 1.00 65.62 73 ARG A O 1
ATOM 571 N N . SER A 1 74 ? 14.891 -2.276 -23.341 1.00 56.62 74 SER A N 1
ATOM 572 C CA . SER A 1 74 ? 15.087 -3.580 -22.688 1.00 56.62 74 SER A CA 1
ATOM 573 C C . SER A 1 74 ? 14.612 -3.584 -21.226 1.00 56.62 74 SER A C 1
ATOM 575 O O . SER A 1 74 ? 14.033 -4.562 -20.742 1.00 56.62 74 SER A O 1
ATOM 577 N N . THR A 1 75 ? 14.766 -2.459 -20.523 1.00 57.22 75 THR A N 1
ATOM 578 C CA . THR A 1 75 ? 14.35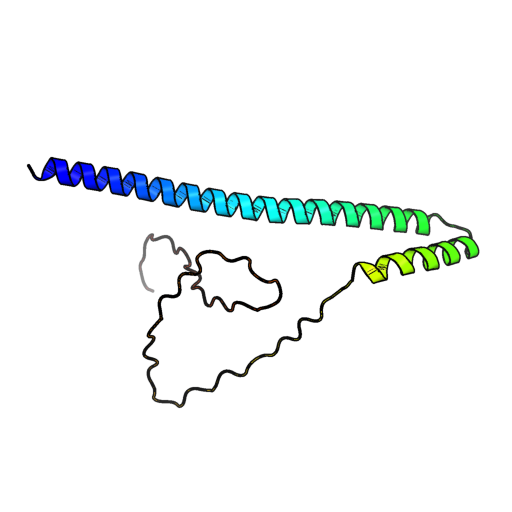0 -2.321 -19.116 1.00 57.22 75 THR A CA 1
ATOM 579 C C . THR A 1 75 ? 12.831 -2.175 -18.967 1.00 57.22 75 THR A C 1
ATOM 581 O O . THR A 1 75 ? 12.237 -2.703 -18.023 1.00 57.22 75 THR A O 1
ATOM 584 N N . ARG A 1 76 ? 12.158 -1.537 -19.934 1.00 54.91 76 ARG A N 1
ATOM 585 C CA . ARG A 1 76 ? 10.714 -1.247 -19.867 1.00 54.91 76 ARG A CA 1
ATOM 586 C C . ARG A 1 76 ? 9.820 -2.482 -20.023 1.00 54.91 76 ARG A C 1
ATOM 588 O O . ARG A 1 76 ? 8.714 -2.521 -19.475 1.00 54.91 76 ARG A O 1
ATOM 595 N N . THR A 1 77 ? 10.295 -3.506 -20.729 1.00 52.62 77 THR A N 1
ATOM 596 C CA . THR A 1 77 ? 9.555 -4.760 -20.950 1.00 52.62 77 THR A CA 1
ATOM 597 C C . THR A 1 77 ? 9.355 -5.596 -19.685 1.00 52.62 77 THR A C 1
ATOM 599 O O . THR A 1 77 ? 8.433 -6.404 -19.650 1.00 52.62 77 THR A O 1
ATOM 602 N N . GLN A 1 78 ? 10.137 -5.384 -18.619 1.00 51.09 78 GLN A N 1
ATOM 603 C CA . GLN A 1 78 ? 9.991 -6.174 -17.388 1.00 51.09 78 GLN A CA 1
ATOM 604 C C . GLN A 1 78 ? 8.903 -5.646 -16.435 1.00 51.09 78 GLN A C 1
ATOM 606 O O . GLN A 1 78 ? 8.272 -6.426 -15.725 1.00 51.09 78 GLN A O 1
ATOM 611 N N . HIS A 1 79 ? 8.607 -4.342 -16.457 1.00 54.25 79 HIS A N 1
ATOM 612 C CA . HIS A 1 79 ? 7.633 -3.727 -15.539 1.00 54.25 79 HIS A CA 1
ATOM 613 C C . HIS A 1 79 ? 6.193 -3.689 -16.074 1.00 54.25 79 HIS A C 1
ATOM 615 O O . HIS A 1 79 ? 5.266 -3.322 -15.352 1.00 54.25 79 HIS A O 1
ATOM 621 N N . THR A 1 80 ? 5.973 -4.105 -17.322 1.00 51.94 80 THR A N 1
ATOM 622 C CA . THR A 1 80 ? 4.645 -4.211 -17.942 1.00 51.94 80 THR A CA 1
ATOM 623 C C . THR A 1 80 ? 4.178 -5.662 -18.015 1.00 51.94 80 THR A C 1
ATOM 625 O O . THR A 1 80 ? 3.717 -6.141 -19.046 1.00 51.94 80 THR A O 1
ATOM 628 N N . SER A 1 81 ? 4.181 -6.366 -16.880 1.00 38.69 81 SER A N 1
ATOM 629 C CA . SER A 1 81 ? 3.219 -7.454 -16.695 1.00 38.69 81 SER A CA 1
ATOM 630 C C . SER A 1 81 ? 1.831 -6.834 -16.497 1.00 38.69 81 SER A C 1
ATOM 632 O O . SER A 1 81 ? 1.259 -6.800 -15.408 1.00 38.69 81 SER A O 1
ATOM 634 N N . ILE A 1 82 ? 1.250 -6.329 -17.590 1.00 49.50 82 ILE A N 1
ATOM 635 C CA . ILE A 1 82 ? -0.203 -6.251 -17.692 1.00 49.50 82 ILE A CA 1
ATOM 636 C C . ILE A 1 82 ? -0.642 -7.712 -17.684 1.00 49.50 82 ILE A C 1
ATOM 638 O O . ILE A 1 82 ? -0.737 -8.357 -18.727 1.00 49.50 82 ILE A O 1
ATOM 642 N N . SER A 1 83 ? -0.830 -8.274 -16.488 1.00 50.59 83 SER A N 1
ATOM 643 C CA . SER A 1 83 ? -1.557 -9.523 -16.357 1.00 50.59 83 SER A CA 1
ATOM 644 C C . SER A 1 83 ? -2.905 -9.258 -17.015 1.00 50.59 83 SER A C 1
ATOM 646 O O . SER A 1 83 ? -3.696 -8.420 -16.576 1.00 50.59 83 SER A O 1
ATOM 648 N N . GLY A 1 84 ? -3.104 -9.869 -18.179 1.00 44.72 84 GLY A N 1
ATOM 649 C CA . GLY A 1 84 ? -4.352 -9.798 -18.905 1.00 44.72 84 GLY A CA 1
ATOM 650 C C . GLY A 1 84 ? -5.416 -10.457 -18.047 1.00 44.72 84 GLY A C 1
ATOM 651 O O . GLY A 1 84 ? -5.679 -11.650 -18.186 1.00 44.72 84 GLY A O 1
ATOM 652 N N . CYS A 1 85 ? -6.035 -9.690 -17.151 1.00 51.12 85 CYS A N 1
ATOM 653 C CA . CYS A 1 85 ? -7.270 -10.065 -16.494 1.00 51.12 85 CYS A CA 1
ATOM 654 C C . CYS A 1 85 ? -8.344 -10.135 -17.584 1.00 51.12 85 CYS A C 1
ATOM 656 O O . CYS A 1 85 ? -9.092 -9.184 -17.819 1.00 51.12 85 CYS A O 1
ATOM 658 N N . ARG A 1 86 ? -8.406 -11.280 -18.281 1.00 48.84 86 ARG A N 1
ATOM 659 C CA . ARG A 1 86 ? -9.558 -11.687 -19.083 1.00 48.84 86 ARG A CA 1
ATOM 660 C C . ARG A 1 86 ? -10.764 -11.635 -18.155 1.00 48.84 86 ARG A C 1
ATOM 662 O O . ARG A 1 86 ? -10.974 -12.538 -17.346 1.00 48.84 86 ARG A O 1
ATOM 669 N N . ARG A 1 87 ? -11.576 -10.587 -18.284 1.00 51.97 87 ARG A N 1
ATOM 670 C CA . ARG A 1 87 ? -12.935 -10.572 -17.747 1.00 51.97 87 ARG A CA 1
ATOM 671 C C . ARG A 1 87 ? -13.693 -11.715 -18.424 1.00 51.97 87 ARG A C 1
ATOM 673 O O . ARG A 1 87 ? -14.177 -11.566 -19.540 1.00 51.97 87 ARG A O 1
ATOM 680 N N . ARG A 1 88 ? -13.796 -12.872 -17.763 1.00 46.75 88 ARG A N 1
ATOM 681 C CA . ARG A 1 88 ? -14.902 -13.795 -18.028 1.00 46.75 88 ARG A CA 1
ATOM 682 C C . ARG A 1 88 ? -16.137 -13.123 -17.450 1.00 46.75 88 ARG A C 1
ATOM 684 O O . ARG A 1 88 ? -16.374 -13.185 -16.248 1.00 46.75 88 ARG A O 1
ATOM 691 N N . THR A 1 89 ? -16.897 -12.436 -18.292 1.00 51.25 89 THR A N 1
ATOM 692 C CA . THR A 1 89 ? -18.286 -12.120 -17.978 1.00 51.25 89 THR A CA 1
ATOM 693 C C . THR A 1 89 ? -19.036 -13.450 -17.948 1.00 51.25 89 THR A C 1
ATOM 695 O O . THR A 1 89 ? -19.435 -13.992 -18.976 1.00 51.25 89 THR A O 1
ATOM 698 N N . ALA A 1 90 ? -19.161 -14.045 -16.761 1.00 49.88 90 ALA A N 1
ATOM 699 C CA . ALA A 1 90 ? -20.132 -15.105 -16.555 1.00 49.88 90 ALA A CA 1
ATOM 700 C C . ALA A 1 90 ? -21.510 -14.486 -16.825 1.00 49.88 90 ALA A C 1
ATOM 702 O O . ALA A 1 90 ? -21.929 -13.577 -16.108 1.00 49.88 90 ALA A O 1
ATOM 703 N N . ARG A 1 91 ? -22.176 -14.914 -17.904 1.00 52.59 91 ARG A N 1
ATOM 704 C CA . ARG A 1 91 ? -23.579 -14.574 -18.149 1.00 52.59 91 ARG A CA 1
ATOM 705 C C . ARG A 1 91 ? -24.375 -15.115 -16.964 1.00 52.59 91 ARG A C 1
ATOM 707 O O . ARG A 1 91 ? -24.429 -16.326 -16.769 1.00 52.59 91 ARG A O 1
ATOM 714 N N . SER A 1 92 ? -24.938 -14.227 -16.153 1.00 47.78 92 SER A N 1
ATOM 715 C CA . SER A 1 92 ? -25.958 -14.604 -15.182 1.00 47.78 92 SER A CA 1
ATOM 716 C C . SER A 1 92 ? -27.152 -15.205 -15.938 1.00 47.78 92 SER A C 1
ATOM 718 O O . SER A 1 92 ? -27.516 -14.686 -16.997 1.00 47.78 92 SER A O 1
ATOM 720 N N . PRO A 1 93 ? -27.762 -16.296 -15.443 1.00 59.66 93 PRO A N 1
ATOM 721 C CA . PRO A 1 93 ? -28.978 -16.827 -16.039 1.00 59.66 93 PRO A CA 1
ATOM 722 C C . PRO A 1 93 ? -30.086 -15.782 -15.890 1.00 59.66 93 PRO A C 1
ATOM 724 O O . PRO A 1 93 ? -30.326 -15.279 -14.791 1.00 59.66 93 PRO A O 1
ATOM 727 N N . THR A 1 94 ? -30.749 -15.439 -16.989 1.00 57.19 94 THR A N 1
ATOM 728 C CA . THR A 1 94 ? -31.962 -14.620 -16.990 1.00 57.19 94 THR A CA 1
ATOM 729 C C . THR A 1 94 ? -33.028 -15.309 -16.127 1.00 57.19 94 THR A C 1
ATOM 731 O O . THR A 1 94 ? -33.392 -16.450 -16.428 1.00 57.19 94 THR A O 1
ATOM 734 N N . PRO A 1 95 ? -33.550 -14.669 -15.063 1.00 53.41 95 PRO A N 1
ATOM 735 C CA . PRO A 1 95 ? -34.697 -15.200 -14.338 1.00 53.41 95 PRO A CA 1
ATOM 736 C C . PRO A 1 95 ? -35.919 -15.188 -15.263 1.00 53.41 95 PRO A C 1
ATOM 738 O O . PRO A 1 95 ? -36.132 -14.224 -16.001 1.00 53.41 95 PRO A O 1
ATOM 741 N N . ARG A 1 96 ? -36.729 -16.252 -15.234 1.00 54.69 96 ARG A N 1
ATOM 742 C CA . ARG A 1 96 ? -38.021 -16.278 -15.932 1.00 54.69 96 ARG A CA 1
ATOM 743 C C . ARG A 1 96 ? -38.960 -15.218 -15.325 1.00 54.69 96 ARG A C 1
ATOM 745 O O . ARG A 1 96 ? -38.923 -15.018 -14.108 1.00 54.69 9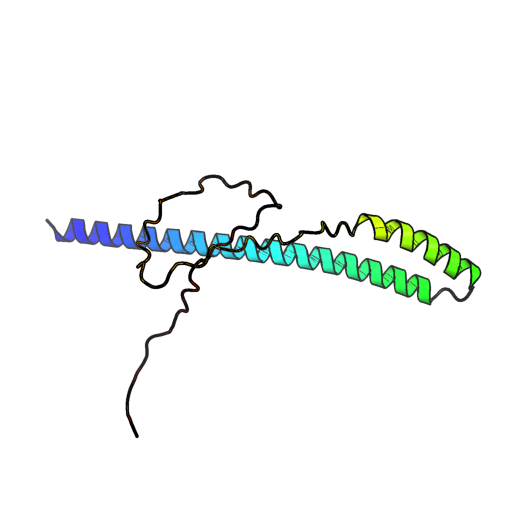6 ARG A O 1
ATOM 752 N N . PRO A 1 97 ? -39.819 -14.562 -16.125 1.00 58.00 97 PRO A N 1
ATOM 753 C CA . PRO A 1 97 ? -40.835 -13.656 -15.595 1.00 58.00 97 PRO A CA 1
ATOM 754 C C . PRO A 1 97 ? -41.764 -14.432 -14.648 1.00 58.00 97 PRO A C 1
ATOM 756 O O . PRO A 1 97 ? -42.360 -15.421 -15.064 1.00 58.00 97 PRO A O 1
ATOM 759 N N . GLY A 1 98 ? -41.857 -14.018 -13.381 1.00 57.59 98 GLY A N 1
ATOM 760 C CA . GLY A 1 98 ? -42.810 -14.572 -12.406 1.00 57.59 98 GLY A CA 1
ATOM 761 C C . GLY A 1 98 ? -42.219 -15.117 -11.100 1.00 57.59 98 GLY A C 1
ATOM 762 O O . GLY A 1 98 ? -42.967 -15.335 -10.154 1.00 57.59 98 GLY A O 1
ATOM 763 N N . SER A 1 99 ? -40.901 -15.298 -10.986 1.00 53.25 99 SER A N 1
ATOM 764 C CA . SER A 1 99 ? -40.279 -15.736 -9.726 1.00 53.25 99 SER A CA 1
ATOM 765 C C . SER A 1 99 ? -39.775 -14.548 -8.897 1.00 53.25 99 SER A C 1
ATOM 767 O O . SER A 1 99 ? -38.816 -13.881 -9.288 1.00 53.25 99 SER A O 1
ATOM 769 N N . ILE A 1 100 ? -40.398 -14.306 -7.740 1.00 53.44 100 ILE A N 1
ATOM 770 C CA . ILE A 1 100 ? -39.888 -13.405 -6.695 1.00 53.44 100 ILE A CA 1
ATOM 771 C C . ILE A 1 100 ? -38.585 -14.018 -6.150 1.00 53.44 100 ILE A C 1
ATOM 773 O O . ILE A 1 100 ? -38.614 -15.161 -5.690 1.00 53.44 100 ILE A O 1
ATOM 777 N N . PRO A 1 101 ? -37.436 -13.318 -6.176 1.00 49.94 101 PRO A N 1
ATOM 778 C CA . PRO A 1 101 ? -36.231 -13.823 -5.545 1.00 49.94 101 PRO A CA 1
ATOM 779 C C . PRO A 1 101 ? -36.369 -13.678 -4.028 1.00 49.94 101 PRO A C 1
ATOM 781 O O . PRO A 1 101 ? -36.190 -12.592 -3.474 1.00 49.94 101 PRO A O 1
ATOM 784 N N . THR A 1 102 ? -36.667 -14.777 -3.339 1.00 49.66 102 THR A N 1
ATOM 785 C CA . THR A 1 102 ? -36.497 -14.869 -1.887 1.00 49.66 102 THR A CA 1
ATOM 786 C C . THR A 1 102 ? -35.001 -14.810 -1.593 1.00 49.66 102 THR A C 1
ATOM 788 O O . THR A 1 102 ? -34.254 -15.760 -1.822 1.00 49.66 102 THR A O 1
ATOM 791 N N . ARG A 1 103 ? -34.534 -13.641 -1.155 1.00 46.75 103 ARG A N 1
ATOM 792 C CA . ARG A 1 103 ? -33.125 -13.389 -0.859 1.00 46.75 103 ARG A CA 1
ATOM 793 C C . ARG A 1 103 ? -32.782 -13.942 0.525 1.00 46.75 103 ARG A C 1
ATOM 795 O O . ARG A 1 103 ? -32.781 -13.210 1.508 1.00 46.75 103 ARG A O 1
ATOM 802 N N . THR A 1 104 ? -32.466 -15.230 0.592 1.00 48.00 104 THR A N 1
ATOM 803 C CA . THR A 1 104 ? -31.795 -15.824 1.754 1.00 48.00 104 THR A CA 1
ATOM 804 C C . THR A 1 104 ? -30.299 -15.538 1.619 1.00 48.00 104 THR A C 1
ATOM 806 O O . THR A 1 104 ? -29.606 -16.189 0.843 1.00 48.00 104 THR A O 1
ATOM 809 N N . SER A 1 105 ? -29.790 -14.517 2.311 1.00 44.16 105 SER A N 1
ATOM 810 C CA . SER A 1 105 ? -28.340 -14.318 2.445 1.00 44.16 105 SER A CA 1
ATOM 811 C C . SER A 1 105 ? -27.795 -15.328 3.458 1.00 44.16 105 SER A C 1
ATOM 813 O O . SER A 1 105 ? -28.225 -15.279 4.611 1.00 44.16 105 SER A O 1
ATOM 815 N N . PRO A 1 106 ? -26.834 -16.201 3.107 1.00 55.19 106 PRO A N 1
ATOM 816 C CA . PRO A 1 106 ? -26.069 -16.903 4.118 1.00 55.19 106 PRO A CA 1
ATOM 817 C C . PRO A 1 106 ? -25.051 -15.932 4.722 1.00 55.19 106 PRO A C 1
ATOM 819 O O . PRO A 1 106 ? -24.310 -15.250 4.010 1.00 55.19 106 PRO A O 1
ATOM 822 N N . ALA A 1 107 ? -25.030 -15.873 6.051 1.00 46.41 107 ALA A N 1
ATOM 823 C CA . ALA A 1 107 ? -23.958 -15.264 6.815 1.00 46.41 107 ALA A CA 1
ATOM 824 C C . ALA A 1 107 ? -22.637 -15.976 6.478 1.00 46.41 107 ALA A C 1
ATOM 826 O O . ALA A 1 107 ? -22.483 -17.169 6.723 1.00 46.41 107 ALA A O 1
ATOM 827 N N . GLY A 1 108 ? -21.697 -15.245 5.888 1.00 42.97 108 GLY A N 1
ATOM 828 C CA . GLY A 1 108 ? -20.336 -15.698 5.632 1.00 42.97 108 GLY A CA 1
ATOM 829 C C . GLY A 1 108 ? -19.375 -14.622 6.104 1.00 42.97 108 GLY A C 1
ATOM 830 O O . GLY A 1 108 ? -19.017 -13.721 5.350 1.00 42.97 108 GLY A O 1
ATOM 831 N N . SER A 1 109 ? -19.020 -14.679 7.382 1.00 45.59 109 SER A N 1
ATOM 832 C CA . SER A 1 109 ? -17.976 -13.872 8.000 1.00 45.59 109 SER A CA 1
ATOM 833 C C . SER A 1 109 ? -16.616 -14.253 7.411 1.00 45.59 109 SER A C 1
ATOM 835 O O . SER A 1 109 ? -16.076 -15.314 7.715 1.00 45.59 109 SER A O 1
ATOM 837 N N . CYS A 1 110 ? -16.039 -13.387 6.580 1.00 40.06 110 CYS A N 1
ATOM 838 C CA . CYS A 1 110 ? -14.632 -13.485 6.200 1.00 40.06 110 CYS A CA 1
ATOM 839 C C . CYS A 1 110 ? -13.764 -12.982 7.361 1.00 40.06 110 CYS A C 1
ATOM 841 O O . CYS A 1 110 ? -13.346 -11.827 7.388 1.00 40.06 110 CYS A O 1
ATOM 843 N N . THR A 1 111 ? -13.501 -13.843 8.336 1.00 48.69 111 THR A N 1
ATOM 844 C CA . THR A 1 111 ? -12.424 -13.652 9.310 1.00 48.69 111 THR A CA 1
ATOM 845 C C . THR A 1 111 ? -11.121 -14.171 8.695 1.00 48.69 111 THR A C 1
ATOM 847 O O . THR A 1 111 ? -10.999 -15.366 8.443 1.00 48.69 111 THR A O 1
ATOM 850 N N . GLY A 1 112 ? -10.153 -13.285 8.432 1.00 39.75 112 GLY A N 1
ATOM 851 C CA . GLY A 1 112 ? -8.787 -13.668 8.037 1.00 39.75 112 GLY A CA 1
ATOM 852 C C . GLY A 1 112 ? -8.522 -13.712 6.527 1.00 39.75 112 GLY A C 1
ATOM 853 O O . GLY A 1 112 ? -8.156 -14.744 5.974 1.00 39.75 112 GLY A O 1
ATOM 854 N N . GLY A 1 113 ? -8.691 -12.588 5.831 1.00 36.75 113 GLY A N 1
ATOM 855 C CA . GLY A 1 113 ? -8.466 -12.500 4.388 1.00 36.75 113 GLY A CA 1
ATOM 856 C C . GLY A 1 113 ? -7.067 -12.014 4.016 1.00 36.75 113 GLY A C 1
ATOM 857 O O . GLY A 1 113 ? -6.882 -10.831 3.743 1.00 36.75 113 GLY A O 1
ATOM 858 N N . ARG A 1 114 ? -6.102 -12.932 3.879 1.00 42.28 114 ARG A N 1
ATOM 859 C CA . ARG A 1 114 ? -5.082 -12.787 2.826 1.00 42.28 114 ARG A CA 1
ATOM 860 C C . ARG A 1 114 ? -5.836 -12.811 1.492 1.00 42.28 114 ARG A C 1
ATOM 862 O O . ARG A 1 114 ? -6.134 -13.880 0.967 1.00 42.28 114 ARG A O 1
ATOM 869 N N . CYS A 1 115 ? -6.230 -11.647 0.983 1.00 48.12 115 CYS A N 1
ATOM 870 C CA . CYS A 1 115 ? -6.950 -11.563 -0.283 1.00 48.12 115 CYS A CA 1
ATOM 871 C C . CYS A 1 115 ? -5.980 -11.787 -1.447 1.00 48.12 115 CYS A C 1
ATOM 873 O O . CYS A 1 115 ? -5.144 -10.940 -1.756 1.00 48.12 115 CYS A O 1
ATOM 875 N N . CYS A 1 116 ? -6.099 -12.953 -2.085 1.00 41.06 116 CYS A N 1
ATOM 876 C CA . CYS A 1 116 ? -5.404 -13.287 -3.322 1.00 41.06 116 CYS A CA 1
ATOM 877 C C . CYS A 1 116 ? -5.726 -12.259 -4.429 1.00 41.06 116 CYS A C 1
ATOM 879 O O . CYS A 1 116 ? -6.906 -11.994 -4.677 1.00 41.06 116 CYS A O 1
ATOM 881 N N . PRO A 1 117 ? -4.727 -11.755 -5.176 1.00 51.78 117 PRO A N 1
ATOM 882 C CA . PRO A 1 117 ? -4.901 -10.675 -6.154 1.00 51.78 117 PRO A CA 1
ATOM 883 C C . PRO A 1 117 ? -5.567 -11.106 -7.479 1.00 51.78 117 PRO A C 1
ATOM 885 O O . PRO A 1 117 ? -5.435 -10.422 -8.488 1.00 51.78 117 PRO A O 1
ATOM 888 N N . SER A 1 118 ? -6.288 -12.233 -7.524 1.00 52.00 118 SER A N 1
ATOM 889 C CA . SER A 1 118 ? -6.759 -12.823 -8.794 1.00 52.00 118 SER A CA 1
ATOM 890 C C . SER A 1 118 ? -8.227 -13.254 -8.827 1.00 52.00 118 SER A C 1
ATOM 892 O O . SER A 1 118 ? -8.648 -13.887 -9.794 1.00 52.00 118 SER A O 1
ATOM 894 N N . ARG A 1 119 ? -9.047 -12.904 -7.827 1.00 45.97 119 ARG A N 1
ATOM 895 C CA . ARG A 1 119 ? -10.503 -13.126 -7.894 1.00 45.97 119 ARG A CA 1
ATOM 896 C C . ARG A 1 119 ? -11.268 -11.829 -7.673 1.00 45.97 119 ARG A C 1
ATOM 898 O O . ARG A 1 119 ? -11.146 -11.176 -6.646 1.00 45.97 119 ARG A O 1
ATOM 905 N N . VAL A 1 120 ? -12.067 -11.483 -8.676 1.00 45.94 120 VAL A N 1
ATOM 906 C CA . VAL A 1 120 ? -13.051 -10.404 -8.650 1.00 45.94 120 VAL A CA 1
ATOM 907 C C . VAL A 1 120 ? -14.073 -10.713 -7.554 1.00 45.94 120 VAL A C 1
ATOM 909 O O . VAL A 1 120 ? -14.915 -11.590 -7.727 1.00 45.94 120 VAL A O 1
ATOM 912 N N . CYS A 1 121 ? -14.011 -9.999 -6.433 1.00 37.03 121 CYS A N 1
ATOM 913 C CA . CYS A 1 121 ? -15.147 -9.893 -5.525 1.00 37.03 121 CYS A CA 1
ATOM 914 C C . CYS A 1 121 ? -16.135 -8.895 -6.132 1.00 37.03 121 CYS A C 1
ATOM 916 O O . CYS A 1 121 ? -15.921 -7.685 -6.079 1.00 37.03 121 CYS A O 1
ATOM 918 N N . THR A 1 122 ? -17.233 -9.386 -6.703 1.00 46.69 122 THR A N 1
ATOM 919 C CA . THR A 1 122 ? -18.430 -8.570 -6.920 1.00 46.69 122 THR A CA 1
ATOM 920 C C . THR A 1 122 ? -19.107 -8.350 -5.572 1.00 46.69 122 THR A C 1
ATOM 922 O O . THR A 1 122 ? -20.101 -8.985 -5.228 1.00 46.69 122 THR A O 1
ATOM 925 N N . CYS A 1 123 ? -18.563 -7.427 -4.780 1.00 39.16 123 CYS A N 1
ATOM 926 C CA . CYS A 1 123 ? -19.333 -6.828 -3.706 1.00 39.16 123 CYS A CA 1
ATOM 927 C C . CYS A 1 123 ? -20.379 -5.919 -4.352 1.00 39.16 123 CYS A C 1
ATOM 929 O O . CYS A 1 123 ? -20.144 -4.736 -4.580 1.00 39.16 123 CYS A O 1
ATOM 931 N N . THR A 1 124 ? -21.559 -6.473 -4.623 1.00 47.22 124 THR A N 1
ATOM 932 C CA . THR A 1 124 ? -22.812 -5.707 -4.692 1.00 47.22 124 THR A CA 1
ATOM 933 C C . THR A 1 124 ? -23.115 -5.211 -3.273 1.00 47.22 124 THR A C 1
ATOM 935 O O . THR A 1 124 ? -24.010 -5.691 -2.585 1.00 47.22 124 THR A O 1
ATOM 938 N N . GLY A 1 125 ? -22.247 -4.328 -2.782 1.00 41.53 125 GLY A N 1
ATOM 939 C CA . GLY A 1 125 ? -22.376 -3.618 -1.527 1.00 41.53 125 GLY A CA 1
ATOM 940 C C . GLY A 1 125 ? -23.069 -2.311 -1.840 1.00 41.53 125 GLY A C 1
ATOM 941 O O . GLY A 1 125 ? -22.504 -1.442 -2.497 1.00 41.53 125 GLY A O 1
ATOM 942 N N . THR A 1 126 ? -24.324 -2.231 -1.430 1.00 44.66 126 THR A N 1
ATOM 943 C CA . THR A 1 126 ? -25.170 -1.047 -1.426 1.00 44.66 126 THR A CA 1
ATOM 944 C C . THR A 1 126 ? -24.345 0.206 -1.133 1.00 44.66 126 THR A C 1
ATOM 946 O O . THR A 1 126 ? -23.814 0.357 -0.035 1.00 44.66 126 THR A O 1
ATOM 949 N N . ILE A 1 127 ? -24.249 1.119 -2.102 1.00 42.62 127 ILE A N 1
ATOM 950 C CA . ILE A 1 127 ? -23.881 2.504 -1.815 1.00 42.62 127 ILE A CA 1
ATOM 951 C C . ILE A 1 127 ? -25.014 3.031 -0.932 1.00 42.62 127 ILE A C 1
ATOM 953 O O . ILE A 1 127 ? -26.074 3.408 -1.434 1.00 42.62 127 ILE A O 1
ATOM 957 N N . LEU A 1 128 ? -24.832 3.005 0.392 1.00 41.22 128 LEU A N 1
ATOM 958 C CA . LEU A 1 128 ? -25.641 3.825 1.281 1.00 41.22 128 LEU A CA 1
ATOM 959 C C . LEU A 1 128 ? -25.267 5.276 0.986 1.00 41.22 128 LEU A C 1
ATOM 961 O O . LEU A 1 128 ? -24.320 5.839 1.529 1.00 41.22 128 LEU A O 1
ATOM 965 N N . ARG A 1 129 ? -26.019 5.860 0.056 1.00 40.16 129 ARG A N 1
ATOM 966 C CA . ARG A 1 129 ? -26.087 7.295 -0.166 1.00 40.16 129 ARG A CA 1
ATOM 967 C C . ARG A 1 129 ? -26.649 7.903 1.115 1.00 40.16 129 ARG A C 1
ATOM 969 O O . ARG A 1 129 ? -27.852 7.827 1.353 1.00 40.16 129 ARG A O 1
ATOM 976 N N . TRP A 1 130 ? -25.780 8.481 1.937 1.00 36.69 130 TRP A N 1
ATOM 977 C CA . TRP A 1 130 ? -26.185 9.399 2.995 1.00 36.69 130 TRP A CA 1
ATOM 978 C C . TRP A 1 130 ? -26.955 10.550 2.341 1.00 36.69 130 TRP A C 1
ATOM 980 O O . TRP A 1 130 ? -26.377 11.403 1.669 1.00 36.69 130 TRP A O 1
ATOM 990 N N . ARG A 1 131 ? -28.284 10.528 2.458 1.00 41.28 131 ARG A N 1
ATOM 991 C CA . ARG A 1 131 ? -29.149 11.647 2.094 1.00 41.28 131 ARG A CA 1
ATOM 992 C C . ARG A 1 131 ? -29.505 12.333 3.405 1.00 41.28 131 ARG A C 1
ATOM 994 O O . ARG A 1 131 ? -30.296 11.810 4.181 1.00 41.28 131 ARG A O 1
ATOM 1001 N N . SER A 1 132 ? -28.837 13.457 3.650 1.00 45.50 132 SER A N 1
ATOM 1002 C CA . SER A 1 132 ? -29.103 14.346 4.776 1.00 45.50 132 SER A CA 1
ATOM 1003 C C . SER A 1 132 ? -30.574 14.762 4.756 1.00 45.50 132 SER A C 1
ATOM 1005 O O . SER A 1 132 ? -31.083 15.258 3.750 1.00 45.50 132 SER A O 1
ATOM 1007 N N . SER A 1 133 ? -31.265 14.471 5.848 1.00 43.56 133 SER A N 1
ATOM 1008 C CA . SER A 1 133 ? -32.632 14.873 6.149 1.00 43.56 133 SER A CA 1
ATOM 1009 C C . SER A 1 133 ? -32.712 16.385 6.355 1.00 43.56 133 SER A C 1
ATOM 1011 O O . SER A 1 133 ? -31.992 16.931 7.184 1.00 43.56 133 SER A O 1
ATOM 1013 N N . GLY A 1 134 ? -33.618 17.051 5.643 1.00 44.53 134 GLY A N 1
ATOM 1014 C CA . GLY A 1 134 ? -33.919 18.459 5.882 1.00 44.53 134 GLY A CA 1
ATOM 1015 C C . GLY A 1 134 ? -34.890 19.028 4.856 1.00 44.53 134 GLY A C 1
ATOM 1016 O O . GLY A 1 134 ? -34.462 19.462 3.800 1.00 44.53 134 GLY A O 1
ATOM 1017 N N . GLN A 1 135 ? -36.177 19.021 5.215 1.00 42.03 135 GLN A N 1
ATOM 1018 C CA . GLN A 1 135 ? -37.261 19.857 4.673 1.00 42.03 135 GLN A CA 1
ATOM 1019 C C . GLN A 1 135 ? -37.724 19.631 3.216 1.00 42.03 135 GLN A C 1
ATOM 1021 O O . GLN A 1 135 ? -37.141 20.090 2.242 1.00 42.03 135 GLN A O 1
ATOM 1026 N N . ALA A 1 136 ? -38.880 18.965 3.112 1.00 43.38 136 ALA A N 1
ATOM 1027 C CA . ALA A 1 136 ? -39.928 19.253 2.123 1.00 43.38 136 ALA A CA 1
ATOM 1028 C C . ALA A 1 136 ? -40.773 20.462 2.623 1.00 43.38 136 ALA A C 1
ATOM 1030 O O . ALA A 1 136 ? -40.453 20.963 3.705 1.00 43.38 136 ALA A O 1
ATOM 1031 N N . PRO A 1 137 ? -41.914 20.862 2.016 1.00 47.53 137 PRO A N 1
ATOM 1032 C CA . PRO A 1 137 ? -42.508 20.555 0.702 1.00 47.53 137 PRO A CA 1
ATOM 1033 C C . PRO A 1 137 ? -43.027 21.827 -0.028 1.00 47.53 137 PRO A C 1
ATOM 1035 O O . PRO A 1 137 ? -43.047 22.907 0.545 1.00 47.53 137 PRO A O 1
ATOM 1038 N N . MET A 1 138 ? -43.517 21.695 -1.265 1.00 47.28 138 MET A N 1
ATOM 1039 C CA . MET A 1 138 ? -44.846 22.162 -1.725 1.00 47.28 138 MET A CA 1
ATOM 1040 C C . MET A 1 138 ? -44.889 22.317 -3.247 1.00 47.28 138 MET A C 1
ATOM 1042 O O . MET A 1 138 ? -43.927 22.719 -3.892 1.00 47.28 138 MET A O 1
ATOM 1046 N N . LEU A 1 139 ? -46.044 21.929 -3.771 1.00 48.00 139 LEU A N 1
ATOM 1047 C CA . LEU A 1 139 ? -46.452 21.873 -5.165 1.00 48.00 139 LEU A CA 1
ATOM 1048 C C . LEU A 1 139 ? -46.643 23.271 -5.768 1.00 48.00 139 LEU A C 1
ATOM 1050 O O . LEU A 1 139 ? -47.190 24.156 -5.111 1.00 48.00 139 LEU A O 1
ATOM 1054 N N . ALA A 1 140 ? -46.316 23.391 -7.050 1.00 53.88 140 ALA A N 1
ATOM 1055 C CA . ALA A 1 140 ? -47.179 23.986 -8.064 1.00 53.88 140 ALA A CA 1
ATOM 1056 C C . ALA A 1 140 ? -46.978 23.192 -9.361 1.00 53.88 140 ALA A C 1
ATOM 1058 O O . ALA A 1 140 ? -45.810 22.820 -9.628 1.00 53.88 140 ALA A O 1
#

pLDDT: mean 71.36, std 23.51, range [36.69, 98.62]

Foldseek 3Di:
DVVVVVVVVVVVVVVVVVVVVVVVVVVVVVVVVVVVVVVVVVVVVVVVVVVLVVVLVPDPDPVVSVVSVVVVVVVVVVVPPPVPLPPPPPPDDDDDPPDDPPDDDDDDDPDPDPDDPRDDDPPPPDPPPPDDDDDDDDDD

Secondary structure (DSSP, 8-state):
-HHHHHHHHHHHHHHHHHHHHHHHHHHHHHHHHHHHHHHHHHHHHHHHHHHHHHHHHT---HHHHHHHHHHHHHHHHHH------------PPPPPTT------PPP----S----TT----------------------

Radius of gyration: 28.15 Å; chains: 1; bounding box: 72×41×75 Å